Protein AF-A0A956IK28-F1 (afdb_monomer)

Structure (mmCIF, N/CA/C/O backbone):
data_AF-A0A956IK28-F1
#
_entry.id   AF-A0A956IK28-F1
#
loop_
_atom_site.group_PDB
_atom_site.id
_atom_site.type_symbol
_atom_site.label_atom_id
_atom_site.label_alt_id
_atom_site.label_comp_id
_atom_site.label_asym_id
_atom_site.label_entity_id
_atom_site.label_seq_id
_atom_site.pdbx_PDB_ins_code
_atom_site.Cartn_x
_atom_site.Cartn_y
_atom_site.Cartn_z
_atom_site.occupancy
_atom_site.B_iso_or_equiv
_atom_site.auth_seq_id
_atom_site.auth_comp_id
_atom_site.auth_asym_id
_atom_site.auth_atom_id
_atom_site.pdbx_PDB_model_num
ATOM 1 N N . ARG A 1 1 ? 16.106 17.057 -5.859 1.00 73.50 1 ARG A N 1
ATOM 2 C CA . ARG A 1 1 ? 14.765 16.467 -6.068 1.00 73.50 1 ARG A CA 1
ATOM 3 C C . ARG A 1 1 ? 14.993 14.981 -6.221 1.00 73.50 1 ARG A C 1
ATOM 5 O O . ARG A 1 1 ? 15.826 14.632 -7.041 1.00 73.50 1 ARG A O 1
ATOM 12 N N . ILE A 1 2 ? 14.359 14.177 -5.382 1.00 82.31 2 ILE A N 1
ATOM 13 C CA . ILE A 1 2 ? 14.384 12.717 -5.487 1.00 82.31 2 ILE A CA 1
ATOM 14 C C . ILE A 1 2 ? 13.114 12.351 -6.254 1.00 82.31 2 ILE A C 1
ATOM 16 O O . ILE A 1 2 ? 12.115 13.075 -6.155 1.00 82.31 2 ILE A O 1
ATOM 20 N N . ASP A 1 3 ? 13.191 11.342 -7.106 1.00 84.44 3 ASP A N 1
ATOM 21 C CA . ASP A 1 3 ? 12.016 10.801 -7.778 1.00 84.44 3 ASP A CA 1
ATOM 22 C C . ASP A 1 3 ? 11.204 9.922 -6.808 1.00 84.44 3 ASP A C 1
ATOM 24 O O . ASP A 1 3 ? 11.402 9.960 -5.594 1.00 84.44 3 ASP A O 1
ATOM 28 N N . ASN A 1 4 ? 10.220 9.193 -7.330 1.00 87.44 4 ASN A N 1
ATOM 29 C CA . ASN A 1 4 ? 9.366 8.318 -6.529 1.00 87.44 4 ASN A CA 1
ATOM 30 C C . ASN A 1 4 ? 9.897 6.872 -6.480 1.00 87.44 4 ASN A C 1
ATOM 32 O O . ASN A 1 4 ? 9.098 5.945 -6.384 1.00 87.44 4 ASN A O 1
ATOM 36 N N . SER A 1 5 ? 11.216 6.679 -6.600 1.00 90.38 5 SER A N 1
ATOM 37 C CA . SER A 1 5 ? 11.869 5.378 -6.429 1.00 90.38 5 SER A CA 1
ATOM 38 C C . SER A 1 5 ? 12.058 5.084 -4.934 1.00 90.38 5 SER A C 1
ATOM 40 O O . SER A 1 5 ? 12.743 5.848 -4.243 1.00 90.38 5 SER A O 1
ATOM 42 N N . PRO A 1 6 ? 11.490 3.987 -4.395 1.00 90.81 6 PRO A N 1
ATOM 43 C CA . PRO A 1 6 ? 11.780 3.540 -3.036 1.00 90.81 6 PRO A CA 1
ATOM 44 C C . PRO A 1 6 ? 13.272 3.293 -2.792 1.00 90.81 6 PRO A C 1
ATOM 46 O O . PRO A 1 6 ? 13.767 3.614 -1.709 1.00 90.81 6 PRO A O 1
ATOM 49 N N . VAL A 1 7 ? 14.000 2.775 -3.789 1.00 91.38 7 VAL A N 1
ATOM 50 C CA . VAL A 1 7 ? 15.450 2.557 -3.691 1.00 91.38 7 VAL A CA 1
ATOM 51 C C . VAL A 1 7 ? 16.171 3.892 -3.536 1.00 91.38 7 VAL A C 1
ATOM 53 O O . VAL A 1 7 ? 16.866 4.090 -2.540 1.00 91.38 7 VAL A O 1
ATOM 56 N N . ALA A 1 8 ? 15.938 4.846 -4.441 1.00 90.69 8 ALA A N 1
ATOM 57 C CA . ALA A 1 8 ? 16.579 6.158 -4.371 1.00 90.69 8 ALA A CA 1
ATOM 58 C C . ALA A 1 8 ? 16.217 6.908 -3.079 1.00 90.69 8 ALA A C 1
ATOM 60 O O . ALA A 1 8 ? 17.070 7.557 -2.475 1.00 90.69 8 ALA A O 1
ATOM 61 N N . ALA A 1 9 ? 14.967 6.801 -2.617 1.00 89.62 9 ALA A N 1
ATOM 62 C CA . ALA A 1 9 ? 14.532 7.399 -1.359 1.00 89.62 9 ALA A CA 1
ATOM 63 C C . ALA A 1 9 ? 15.248 6.798 -0.136 1.00 89.62 9 ALA A C 1
ATOM 65 O O . ALA A 1 9 ? 15.507 7.521 0.826 1.00 89.62 9 ALA A O 1
ATOM 66 N N . SER A 1 10 ? 15.588 5.506 -0.171 1.00 88.12 10 SER A N 1
ATOM 67 C CA . SER A 1 10 ? 16.272 4.820 0.933 1.00 88.12 10 SER A CA 1
ATOM 68 C C . SER A 1 10 ? 17.745 5.211 1.099 1.00 88.12 10 SER A C 1
ATOM 70 O O . SER A 1 10 ? 18.285 5.110 2.198 1.00 88.12 10 SER A O 1
ATOM 72 N N . GLU A 1 11 ? 18.386 5.691 0.032 1.00 90.06 11 GLU A N 1
ATOM 73 C CA . GLU A 1 11 ? 19.808 6.062 0.016 1.00 90.06 11 GLU A CA 1
ATOM 74 C C . GLU A 1 11 ? 20.063 7.512 0.455 1.00 90.06 11 GLU A C 1
ATOM 76 O O . GLU A 1 11 ? 21.207 7.942 0.621 1.00 90.06 11 GLU A O 1
ATOM 81 N N . VAL A 1 12 ? 19.002 8.297 0.639 1.00 90.25 12 VAL A N 1
ATOM 82 C CA . VAL A 1 12 ? 19.107 9.724 0.939 1.00 90.25 12 VAL A CA 1
ATOM 83 C C . VAL A 1 12 ? 19.232 9.955 2.440 1.00 90.25 12 VAL A C 1
ATOM 85 O O . VAL A 1 12 ? 18.329 9.643 3.215 1.00 90.25 12 VAL A O 1
ATOM 88 N N . ASP A 1 13 ? 20.294 10.654 2.842 1.00 90.94 13 ASP A N 1
ATOM 89 C CA . ASP A 1 13 ? 20.395 11.218 4.187 1.00 90.94 13 ASP A CA 1
ATOM 90 C C . ASP A 1 13 ? 19.578 12.518 4.310 1.00 90.94 13 ASP A C 1
ATOM 92 O O . ASP A 1 13 ? 19.927 13.598 3.807 1.00 90.94 13 ASP A O 1
ATOM 96 N N . LEU A 1 14 ? 18.445 12.415 4.999 1.00 88.44 14 LEU A N 1
ATOM 97 C CA . LEU A 1 14 ? 17.566 13.546 5.281 1.00 88.44 14 LEU A CA 1
ATOM 98 C C . LEU A 1 14 ? 17.993 14.329 6.531 1.00 88.44 14 LEU A C 1
ATOM 100 O O . LEU A 1 14 ? 17.575 15.483 6.685 1.00 88.44 14 LEU A O 1
ATOM 104 N N . GLY A 1 15 ? 18.858 13.778 7.386 1.00 90.12 15 GLY A N 1
ATOM 105 C CA . GLY A 1 15 ? 19.162 14.341 8.699 1.00 90.12 15 GLY A CA 1
ATOM 106 C C . GLY A 1 15 ? 17.882 14.587 9.507 1.00 90.12 15 GLY A C 1
ATOM 107 O O . GLY A 1 15 ? 17.027 13.715 9.626 1.00 90.12 15 GLY A O 1
ATOM 108 N N . SER A 1 16 ? 17.712 15.805 10.030 1.00 91.00 16 SER A N 1
ATOM 109 C CA . SER A 1 16 ? 16.500 16.234 10.751 1.00 91.00 16 SER A CA 1
ATOM 110 C C . SER A 1 16 ? 15.401 16.821 9.853 1.00 91.00 16 SER A C 1
ATOM 112 O O . SER A 1 16 ? 14.402 17.341 10.353 1.00 91.00 16 SER A O 1
ATOM 114 N N . ARG A 1 17 ? 15.575 16.798 8.525 1.00 91.31 17 ARG A N 1
ATOM 115 C CA . ARG A 1 17 ? 14.613 17.394 7.589 1.00 91.31 17 ARG A CA 1
ATOM 116 C C . ARG A 1 17 ? 13.419 16.468 7.392 1.00 91.31 17 ARG A C 1
ATOM 118 O O . ARG A 1 17 ? 13.570 15.260 7.260 1.00 91.31 17 ARG A O 1
ATOM 125 N N . THR A 1 18 ? 12.229 17.055 7.296 1.00 89.12 18 THR A N 1
ATOM 126 C CA . THR A 1 18 ? 11.016 16.330 6.899 1.00 89.12 18 THR A CA 1
ATOM 127 C C . THR A 1 18 ? 10.901 16.333 5.371 1.00 89.12 18 THR A C 1
ATOM 129 O O . THR A 1 18 ? 10.874 17.417 4.781 1.00 89.12 18 THR A O 1
ATOM 132 N N . PRO A 1 19 ? 10.867 15.166 4.702 1.00 90.06 19 PRO A N 1
ATOM 133 C CA . PRO A 1 19 ? 10.713 15.107 3.255 1.00 90.06 19 PRO A CA 1
ATOM 134 C C . PRO A 1 19 ? 9.291 15.513 2.846 1.00 90.06 19 PRO A C 1
ATOM 136 O O . PRO A 1 19 ? 8.318 15.175 3.516 1.00 90.06 19 PRO A O 1
ATOM 139 N N . VAL A 1 20 ? 9.173 16.210 1.714 1.00 90.31 20 VAL A N 1
ATOM 140 C CA . VAL A 1 20 ? 7.883 16.513 1.081 1.00 90.31 20 VAL A CA 1
ATOM 141 C C . VAL A 1 20 ? 7.744 15.630 -0.149 1.00 90.31 20 VAL A C 1
ATOM 143 O O . VAL A 1 20 ? 8.480 15.800 -1.123 1.00 90.31 20 VAL A O 1
ATOM 146 N N . LEU A 1 21 ? 6.802 14.691 -0.096 1.00 89.50 21 LEU A N 1
ATOM 147 C CA . LEU A 1 21 ? 6.467 13.815 -1.211 1.00 89.50 21 LEU A CA 1
ATOM 148 C C . LEU A 1 21 ? 5.266 14.391 -1.968 1.00 89.50 21 LEU A C 1
ATOM 150 O O . LEU A 1 21 ? 4.211 14.629 -1.385 1.00 89.50 21 LEU A O 1
ATOM 154 N N . ILE A 1 22 ? 5.430 14.611 -3.272 1.00 86.81 22 ILE A N 1
ATOM 155 C CA . ILE A 1 22 ? 4.368 15.099 -4.157 1.00 86.81 22 ILE A CA 1
ATOM 156 C C . ILE A 1 22 ? 4.119 14.019 -5.200 1.00 86.81 22 ILE A C 1
ATOM 158 O O . ILE A 1 22 ? 5.002 13.729 -6.008 1.00 86.81 22 ILE A O 1
ATOM 162 N N . THR A 1 23 ? 2.919 13.444 -5.197 1.00 85.19 23 THR A N 1
ATOM 163 C CA . THR A 1 23 ? 2.502 12.440 -6.183 1.00 85.19 23 THR A CA 1
ATOM 164 C C . THR A 1 23 ? 1.181 12.854 -6.814 1.00 85.19 23 THR A C 1
ATOM 166 O O . THR A 1 23 ? 0.379 13.553 -6.198 1.00 85.19 23 THR A O 1
ATOM 169 N N . THR A 1 24 ? 0.945 12.438 -8.056 1.00 82.81 24 THR A N 1
ATOM 170 C CA . THR A 1 24 ? -0.313 12.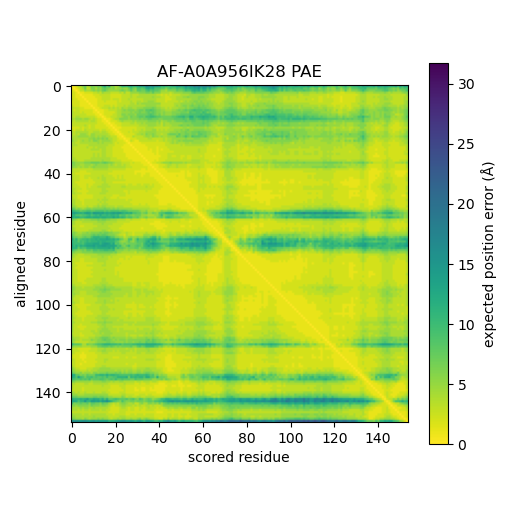753 -8.744 1.00 82.81 24 THR A CA 1
ATOM 171 C C . THR A 1 24 ? -1.462 11.903 -8.207 1.00 82.81 24 THR A C 1
ATOM 173 O O . THR A 1 24 ? -2.488 12.449 -7.814 1.00 82.81 24 THR A O 1
ATOM 176 N N . ASN A 1 25 ? -1.281 10.582 -8.145 1.00 84.94 25 ASN A N 1
ATOM 177 C CA . ASN A 1 25 ? -2.361 9.656 -7.795 1.00 84.94 25 ASN A CA 1
ATOM 178 C C . ASN A 1 25 ? -2.497 9.489 -6.276 1.00 84.94 25 ASN A C 1
ATOM 180 O O . ASN A 1 25 ? -3.581 9.685 -5.732 1.00 84.94 25 ASN A O 1
ATOM 184 N N . GLY A 1 26 ? -1.388 9.214 -5.578 1.00 84.81 26 GLY A N 1
ATOM 185 C CA . GLY A 1 26 ? -1.398 8.925 -4.141 1.00 84.81 26 GLY A CA 1
ATOM 186 C C . GLY A 1 26 ? -1.947 10.076 -3.297 1.00 84.81 26 GLY A C 1
ATOM 187 O O . GLY A 1 26 ? -2.788 9.863 -2.430 1.00 84.81 26 GLY A O 1
ATOM 188 N N 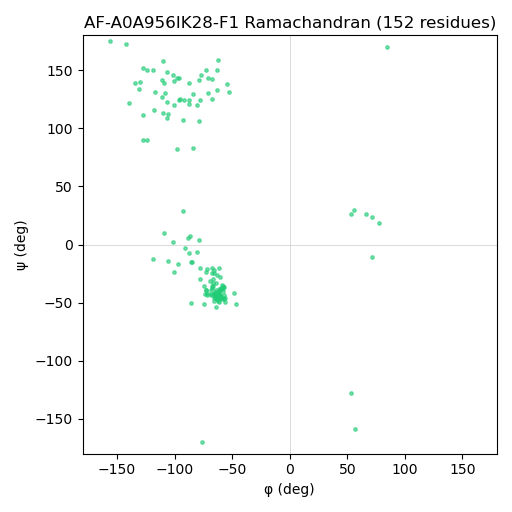. THR A 1 27 ? -1.552 11.319 -3.586 1.00 88.12 27 THR A N 1
ATOM 189 C CA . THR A 1 27 ? -2.058 12.488 -2.848 1.00 88.12 27 THR A CA 1
ATOM 190 C C . THR A 1 27 ? -3.564 12.689 -3.049 1.00 88.12 27 THR A C 1
ATOM 192 O O . THR A 1 27 ? -4.261 13.011 -2.092 1.00 88.12 27 THR A O 1
ATOM 195 N N . GLN A 1 28 ? -4.093 12.466 -4.258 1.00 88.25 28 GLN A N 1
ATOM 196 C CA . GLN A 1 28 ? -5.537 12.568 -4.510 1.00 88.25 28 GLN A CA 1
ATOM 197 C C . GLN A 1 28 ? -6.317 11.451 -3.808 1.00 88.25 28 GLN A C 1
ATOM 199 O O . GLN A 1 28 ? -7.332 11.734 -3.173 1.00 88.25 28 GLN A O 1
ATOM 204 N N . ALA A 1 29 ? -5.817 10.211 -3.854 1.00 90.38 29 ALA A N 1
ATOM 205 C CA . ALA A 1 29 ? -6.428 9.076 -3.165 1.00 90.38 29 ALA A CA 1
ATOM 206 C C . ALA A 1 29 ? -6.485 9.295 -1.643 1.00 90.38 29 ALA A C 1
ATOM 208 O O . ALA A 1 29 ? -7.537 9.116 -1.035 1.00 90.38 29 ALA A O 1
ATOM 209 N N . LEU A 1 30 ? -5.399 9.781 -1.031 1.00 92.19 30 LEU A N 1
ATOM 210 C CA . LEU A 1 30 ? -5.359 10.081 0.405 1.00 92.19 30 LEU A CA 1
ATOM 211 C C . LEU A 1 30 ? -6.354 11.171 0.811 1.00 92.19 30 LEU A C 1
ATOM 213 O O . LEU A 1 30 ? -7.031 11.043 1.830 1.00 92.19 30 LEU A O 1
ATOM 217 N N . LEU A 1 31 ? -6.470 12.237 0.016 1.00 90.88 31 LEU A N 1
ATOM 218 C CA . LEU A 1 31 ? -7.427 13.309 0.290 1.00 90.88 31 LEU A CA 1
ATOM 219 C C . LEU A 1 31 ? -8.876 12.839 0.123 1.00 90.88 31 LEU A C 1
ATOM 221 O O . LEU A 1 31 ? -9.730 13.230 0.917 1.00 90.88 31 LEU A O 1
ATOM 225 N N . ALA A 1 32 ? -9.151 11.986 -0.867 1.00 90.75 32 ALA A N 1
ATOM 226 C CA . ALA A 1 32 ? -10.462 11.370 -1.040 1.00 90.75 32 ALA A CA 1
ATOM 227 C C . ALA A 1 32 ? -10.806 10.437 0.133 1.00 90.75 32 ALA A C 1
ATOM 229 O O . ALA A 1 32 ? -11.897 10.541 0.691 1.00 90.75 32 ALA A O 1
ATOM 230 N N . ALA A 1 33 ? -9.861 9.594 0.562 1.00 93.00 33 ALA A N 1
ATOM 231 C CA . ALA A 1 33 ? -10.023 8.713 1.715 1.00 93.00 33 ALA A CA 1
ATOM 232 C C . ALA A 1 33 ? -10.284 9.506 3.006 1.00 93.00 33 ALA A C 1
ATOM 234 O O . ALA A 1 33 ? -11.224 9.204 3.740 1.00 93.00 33 ALA A O 1
ATOM 235 N N . ALA A 1 34 ? -9.525 10.579 3.245 1.00 93.31 34 ALA A N 1
ATOM 236 C CA . ALA A 1 34 ? -9.692 11.441 4.417 1.00 93.31 34 ALA A CA 1
ATOM 237 C C . ALA A 1 34 ? -11.032 12.197 4.431 1.00 93.31 34 ALA A C 1
ATOM 239 O O . ALA A 1 34 ? -11.496 12.618 5.488 1.00 93.31 34 ALA A O 1
ATOM 240 N N . ALA A 1 35 ? -11.674 12.373 3.272 1.00 91.62 35 ALA A N 1
ATOM 241 C CA . ALA A 1 35 ? -13.003 12.971 3.190 1.00 91.62 35 ALA A CA 1
ATOM 242 C C . ALA A 1 35 ? -14.128 11.995 3.581 1.00 91.62 35 ALA A C 1
ATOM 244 O O . ALA A 1 35 ? -15.229 12.446 3.901 1.00 91.62 35 ALA A O 1
ATOM 245 N N . CYS A 1 36 ? -13.883 10.679 3.552 1.00 91.25 36 CYS A N 1
ATOM 246 C CA . CYS A 1 36 ? -14.902 9.660 3.824 1.00 91.25 36 CYS A CA 1
ATOM 247 C C . CYS A 1 36 ? -14.611 8.755 5.030 1.00 91.25 36 CYS A C 1
ATOM 249 O O . CYS A 1 36 ? -15.514 8.037 5.462 1.00 91.25 36 CYS A O 1
ATOM 251 N N . ALA A 1 37 ? -13.393 8.774 5.573 1.00 92.81 37 ALA A N 1
ATOM 252 C CA . ALA A 1 37 ? -12.984 7.945 6.699 1.00 92.81 37 ALA A CA 1
ATOM 253 C C . ALA A 1 37 ? -12.296 8.785 7.792 1.00 92.81 37 ALA A C 1
ATOM 255 O O . ALA A 1 37 ? -11.507 9.674 7.473 1.00 92.81 37 ALA A O 1
ATOM 256 N N . PRO A 1 38 ? -12.575 8.513 9.083 1.00 91.31 38 PRO A N 1
ATOM 257 C CA . PRO A 1 38 ? -11.935 9.215 10.198 1.00 91.31 38 PRO A CA 1
ATOM 258 C C . PRO A 1 38 ? -10.467 8.813 10.387 1.00 91.31 38 PRO A C 1
ATOM 260 O O . PRO A 1 38 ? -9.698 9.549 10.998 1.00 91.31 38 PRO A O 1
ATOM 263 N N . GLU A 1 39 ? -10.089 7.651 9.863 1.00 93.44 39 GLU A N 1
ATOM 264 C CA . GLU A 1 39 ? -8.746 7.101 9.899 1.00 93.44 39 GLU A CA 1
ATOM 265 C C . GLU A 1 39 ? -8.371 6.650 8.488 1.00 93.44 39 GLU A C 1
ATOM 267 O O . GLU A 1 39 ? -9.166 6.008 7.798 1.00 93.44 39 GLU A O 1
ATOM 272 N N . VAL A 1 40 ? -7.165 7.011 8.054 1.00 95.69 40 VAL A N 1
ATOM 273 C CA . VAL A 1 40 ? -6.640 6.667 6.734 1.00 95.69 40 VAL A CA 1
ATOM 274 C C . VAL A 1 40 ? -5.287 6.012 6.927 1.00 95.69 40 VAL A C 1
ATOM 276 O O . VAL A 1 40 ? -4.329 6.672 7.322 1.00 95.69 40 VAL A O 1
ATOM 279 N N . LEU A 1 41 ? -5.210 4.719 6.633 1.00 96.12 41 LEU A N 1
ATOM 280 C CA . LEU A 1 41 ? -3.959 3.973 6.621 1.00 96.12 41 LEU A CA 1
ATOM 281 C C . LEU A 1 41 ? -3.437 3.874 5.189 1.00 96.12 41 LEU A C 1
ATOM 283 O O . LEU A 1 41 ? -4.213 3.720 4.245 1.00 96.12 41 LEU A O 1
ATOM 287 N N . LEU A 1 42 ? -2.121 3.951 5.032 1.00 95.62 42 LEU A N 1
ATOM 288 C CA . LEU A 1 42 ? -1.454 3.574 3.796 1.00 95.62 42 LEU A CA 1
ATOM 289 C C . LEU A 1 42 ? -1.163 2.079 3.863 1.00 95.62 42 LEU A C 1
ATOM 291 O O . LEU A 1 42 ? -0.751 1.572 4.906 1.00 95.62 42 LEU A O 1
ATOM 295 N N . ALA A 1 43 ? -1.375 1.396 2.745 1.00 95.56 43 ALA A N 1
ATOM 296 C CA . ALA A 1 43 ? -1.079 -0.016 2.608 1.00 95.56 43 ALA A CA 1
ATOM 297 C C . ALA A 1 43 ? -0.349 -0.273 1.293 1.00 95.56 43 ALA A C 1
ATOM 299 O O . ALA A 1 43 ? -0.694 0.276 0.247 1.00 95.56 43 ALA A O 1
ATOM 300 N N . SER A 1 44 ? 0.650 -1.134 1.373 1.00 95.94 44 SER A N 1
ATOM 301 C CA . SER A 1 44 ? 1.443 -1.665 0.274 1.00 95.94 44 SER A CA 1
ATOM 302 C C . SER A 1 44 ? 1.759 -3.132 0.565 1.00 95.94 44 SER A C 1
ATOM 304 O O . SER A 1 44 ? 1.543 -3.611 1.680 1.00 95.94 44 SER A O 1
ATOM 306 N N . PHE A 1 45 ? 2.343 -3.860 -0.389 1.00 97.38 45 PHE A N 1
ATOM 307 C CA . PHE A 1 45 ? 2.831 -5.213 -0.097 1.00 97.38 45 PHE A CA 1
ATOM 308 C C . PHE A 1 45 ? 3.906 -5.224 1.006 1.00 97.38 45 PHE A C 1
ATOM 310 O O . PHE A 1 45 ? 4.002 -6.207 1.738 1.00 97.38 45 PHE A O 1
ATOM 317 N N . VAL A 1 46 ? 4.672 -4.136 1.169 1.00 96.31 46 VAL A N 1
ATOM 318 C CA . VAL A 1 46 ? 5.752 -4.014 2.165 1.00 96.31 46 VAL A CA 1
ATOM 319 C C . VAL A 1 46 ? 5.213 -4.031 3.596 1.00 96.31 46 VAL A C 1
ATOM 321 O O . VAL A 1 46 ? 5.749 -4.739 4.446 1.00 96.31 46 VAL A O 1
ATOM 324 N N . ASP A 1 47 ? 4.154 -3.278 3.879 1.00 95.25 47 ASP A N 1
ATOM 325 C CA . ASP A 1 47 ? 3.580 -3.094 5.220 1.00 95.25 47 ASP A CA 1
ATOM 326 C C . ASP A 1 47 ? 2.221 -3.791 5.413 1.00 95.25 47 ASP A C 1
ATOM 328 O O . ASP A 1 47 ? 1.586 -3.641 6.458 1.00 95.25 47 ASP A O 1
ATOM 332 N N . LEU A 1 48 ? 1.815 -4.633 4.459 1.00 96.06 48 LEU A N 1
ATOM 333 C CA . LEU A 1 48 ? 0.523 -5.322 4.412 1.00 96.06 48 LEU A CA 1
ATOM 334 C C . LEU A 1 48 ? 0.113 -5.978 5.744 1.00 96.06 48 LEU A C 1
ATOM 336 O O . LEU A 1 48 ? -0.984 -5.756 6.258 1.00 96.06 48 LEU A O 1
ATOM 340 N N . TYR A 1 49 ? 1.014 -6.770 6.332 1.00 95.88 49 TYR A N 1
ATOM 341 C CA . TYR A 1 49 ? 0.766 -7.479 7.591 1.00 95.88 49 TYR A CA 1
ATOM 342 C C . TYR A 1 49 ? 0.679 -6.534 8.794 1.00 95.88 49 TYR A C 1
ATOM 344 O O . TYR A 1 49 ? -0.048 -6.814 9.746 1.00 95.88 49 TYR A O 1
ATOM 352 N N . ALA A 1 50 ? 1.405 -5.415 8.759 1.00 95.69 50 ALA A N 1
ATOM 353 C CA . ALA A 1 50 ? 1.349 -4.408 9.809 1.00 95.69 50 ALA A CA 1
ATOM 354 C C . ALA A 1 50 ? -0.008 -3.700 9.806 1.00 95.69 50 ALA A C 1
ATOM 356 O O . ALA A 1 50 ? -0.612 -3.545 10.863 1.00 95.69 50 ALA A O 1
ATOM 357 N N . VAL A 1 51 ? -0.516 -3.353 8.620 1.00 95.94 51 VAL A N 1
ATOM 358 C CA . VAL A 1 51 ? -1.852 -2.765 8.447 1.00 95.94 51 VAL A CA 1
ATOM 359 C C . VAL A 1 51 ? -2.940 -3.739 8.900 1.00 95.94 51 VAL A C 1
ATOM 361 O O . VAL A 1 51 ? -3.823 -3.358 9.664 1.00 95.94 51 VAL A O 1
ATOM 364 N N . ALA A 1 52 ? -2.859 -5.011 8.495 1.00 95.19 52 ALA A N 1
ATOM 365 C CA . ALA A 1 52 ? -3.826 -6.027 8.914 1.00 95.19 52 ALA A CA 1
ATOM 366 C C . ALA A 1 52 ? -3.849 -6.216 10.442 1.00 95.19 52 ALA A C 1
ATOM 368 O O . ALA A 1 52 ? -4.923 -6.266 11.042 1.00 95.19 52 ALA A O 1
ATOM 369 N N . ARG A 1 53 ? -2.671 -6.269 11.081 1.00 93.88 53 ARG A N 1
ATOM 370 C CA . ARG A 1 53 ? -2.539 -6.349 12.543 1.00 93.88 53 ARG A CA 1
ATOM 371 C C . ARG A 1 53 ? -3.133 -5.120 13.229 1.00 93.88 53 ARG A C 1
ATOM 373 O O . ARG A 1 53 ? -3.939 -5.277 14.140 1.00 93.88 53 ARG A O 1
ATOM 380 N N . HIS A 1 54 ? -2.788 -3.926 12.755 1.00 94.38 54 HIS A N 1
ATOM 381 C CA . HIS A 1 54 ? -3.290 -2.669 13.303 1.00 94.38 54 HIS A CA 1
ATOM 382 C C . HIS A 1 54 ? -4.827 -2.614 13.290 1.00 94.38 54 HIS A C 1
ATOM 384 O O . HIS A 1 54 ? -5.457 -2.309 14.300 1.00 94.38 54 H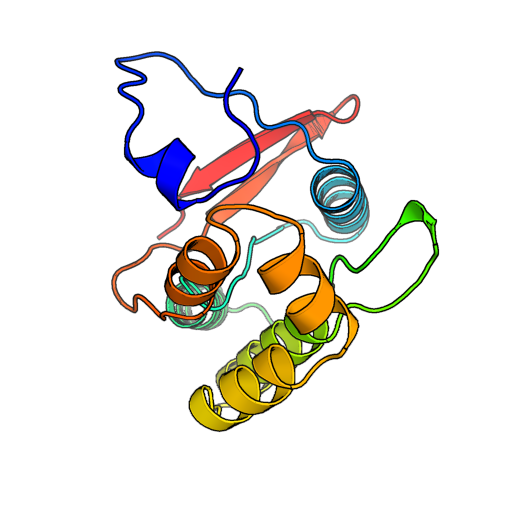IS A O 1
ATOM 390 N N . LEU A 1 55 ? -5.444 -2.993 12.165 1.00 93.94 55 LEU A N 1
ATOM 391 C CA . LEU A 1 55 ? -6.903 -3.028 12.022 1.00 93.94 55 LEU A CA 1
ATOM 392 C C . LEU A 1 55 ? -7.571 -4.084 12.918 1.00 93.94 55 LEU A C 1
ATOM 394 O O . LEU A 1 55 ? -8.665 -3.848 13.432 1.00 93.94 55 LEU A O 1
ATOM 398 N N . ALA A 1 56 ? -6.925 -5.236 13.121 1.00 91.19 56 ALA A N 1
ATOM 399 C CA . ALA A 1 56 ? -7.421 -6.269 14.028 1.00 91.19 56 ALA A CA 1
ATOM 400 C C . ALA A 1 56 ? -7.375 -5.818 15.501 1.00 91.19 56 ALA A C 1
ATOM 402 O O . ALA A 1 56 ? -8.271 -6.149 16.278 1.00 91.19 56 ALA A O 1
ATOM 403 N N . GLU A 1 57 ? -6.355 -5.044 15.881 1.00 91.62 57 GLU A N 1
ATOM 404 C CA . GLU A 1 57 ? -6.172 -4.519 17.238 1.00 91.62 57 GLU A CA 1
ATOM 405 C C . GLU A 1 57 ? -7.072 -3.305 17.539 1.00 91.62 57 GLU A C 1
ATOM 407 O O . GLU A 1 57 ? -7.500 -3.134 18.681 1.00 91.62 57 GLU A O 1
ATOM 412 N N . SER A 1 58 ? -7.425 -2.493 16.533 1.00 87.75 58 SER A N 1
ATOM 413 C CA . SER A 1 58 ? -8.211 -1.258 16.708 1.00 87.75 58 SER A CA 1
ATOM 414 C C . SER A 1 58 ? -9.725 -1.460 16.893 1.00 87.75 58 SER A C 1
ATOM 416 O O . SER A 1 58 ? -10.472 -0.487 16.990 1.00 87.75 58 SER A O 1
ATOM 418 N N . ALA A 1 59 ? -10.204 -2.710 16.961 1.00 79.50 59 ALA A N 1
ATOM 419 C CA . ALA A 1 59 ? -11.631 -3.068 17.013 1.00 79.50 59 ALA A CA 1
ATOM 420 C C . ALA A 1 59 ? -12.474 -2.452 15.869 1.00 79.50 59 ALA A C 1
ATOM 422 O O . ALA A 1 59 ? -13.688 -2.257 16.001 1.00 79.50 59 ALA A O 1
ATOM 423 N N . THR A 1 60 ? -11.840 -2.156 14.729 1.00 86.62 60 THR A N 1
ATOM 424 C CA . THR A 1 60 ? -12.492 -1.569 13.555 1.00 86.62 60 THR A CA 1
ATOM 425 C C . THR A 1 60 ? -13.474 -2.556 12.931 1.00 86.62 60 THR A C 1
ATOM 427 O O . THR A 1 60 ? -13.123 -3.675 12.570 1.00 86.62 60 THR A O 1
ATOM 430 N N . THR A 1 61 ? -14.730 -2.136 12.767 1.00 85.31 61 THR A N 1
ATOM 431 C CA . THR A 1 61 ? -15.807 -3.007 12.253 1.00 85.31 61 THR A CA 1
ATOM 432 C C . THR A 1 61 ? -16.072 -2.843 10.760 1.00 85.31 61 THR A C 1
ATOM 434 O O . THR A 1 61 ? -16.729 -3.689 10.153 1.00 85.31 61 THR A O 1
ATOM 437 N N . ARG A 1 62 ? -15.600 -1.749 10.152 1.00 92.62 62 ARG A N 1
ATOM 438 C CA . ARG A 1 62 ? -15.791 -1.450 8.729 1.00 92.62 62 ARG A CA 1
ATOM 439 C C . ARG A 1 62 ? -14.512 -0.866 8.157 1.00 92.62 62 ARG A C 1
ATOM 441 O O . ARG A 1 62 ? -14.061 0.178 8.609 1.00 92.62 62 ARG A O 1
ATOM 448 N N . VAL A 1 63 ? -13.981 -1.528 7.137 1.00 95.12 63 VAL A N 1
ATOM 449 C CA . VAL A 1 63 ? -12.789 -1.098 6.406 1.00 95.12 63 VAL A CA 1
ATOM 450 C C . VAL A 1 63 ? -13.193 -0.827 4.962 1.00 95.12 63 VAL A C 1
ATOM 452 O O . VAL A 1 63 ? -13.878 -1.642 4.344 1.00 95.12 63 VAL A O 1
ATOM 455 N N . LEU A 1 64 ? -12.786 0.328 4.437 1.00 95.62 64 LEU A N 1
ATOM 456 C CA . LEU A 1 64 ? -12.850 0.642 3.014 1.00 95.62 64 LEU A CA 1
ATOM 457 C C . LEU A 1 64 ? -11.453 0.443 2.430 1.00 95.62 64 LEU A C 1
ATOM 459 O O . LEU A 1 64 ? -10.514 1.110 2.854 1.00 95.62 64 LEU A O 1
ATOM 463 N N . LEU A 1 65 ? -11.322 -0.459 1.461 1.00 95.88 65 LEU A N 1
ATOM 464 C CA . LEU A 1 65 ? -10.093 -0.612 0.689 1.00 95.88 65 LEU A CA 1
ATOM 465 C C . LEU A 1 65 ? -10.192 0.273 -0.551 1.00 95.88 65 LEU A C 1
ATOM 467 O O . LEU A 1 65 ? -11.160 0.172 -1.304 1.00 95.88 65 LEU A O 1
ATOM 471 N N . MET A 1 66 ? -9.213 1.157 -0.733 1.00 94.38 66 MET A N 1
ATOM 472 C CA . MET A 1 66 ? -9.183 2.122 -1.829 1.00 94.38 66 MET A CA 1
ATOM 473 C C . MET A 1 66 ? -7.876 1.968 -2.621 1.00 94.38 66 MET A C 1
ATOM 475 O O . MET A 1 66 ? -6.890 2.625 -2.284 1.00 94.38 66 MET A O 1
ATOM 479 N N . PRO A 1 67 ? -7.854 1.111 -3.661 1.00 94.38 67 PRO A N 1
ATOM 480 C CA . PRO A 1 67 ? -6.807 1.133 -4.681 1.00 94.38 67 PRO A CA 1
ATOM 481 C C . PRO A 1 67 ? -6.675 2.547 -5.261 1.00 94.38 67 PRO A C 1
ATOM 483 O O . PRO A 1 67 ? -7.685 3.170 -5.600 1.00 94.38 67 PRO A O 1
ATOM 486 N N . ALA A 1 68 ? -5.455 3.082 -5.350 1.00 90.06 68 ALA A N 1
ATOM 487 C CA . ALA A 1 68 ? -5.253 4.452 -5.827 1.00 90.06 68 ALA A CA 1
ATOM 488 C C . ALA A 1 68 ? -5.476 4.563 -7.343 1.00 90.06 68 ALA A C 1
ATOM 490 O O . ALA A 1 68 ? -6.056 5.546 -7.815 1.00 90.06 68 ALA A O 1
ATOM 491 N N . GLY A 1 69 ? -5.020 3.558 -8.095 1.00 88.88 69 GLY A N 1
ATOM 492 C CA . GLY A 1 69 ? -5.125 3.482 -9.544 1.00 88.88 69 GLY A CA 1
ATOM 493 C C . GLY A 1 69 ? -4.486 4.676 -10.255 1.00 88.88 69 GLY A C 1
ATOM 494 O O . GLY A 1 69 ? -3.659 5.428 -9.722 1.00 88.88 69 GLY A O 1
ATOM 495 N N . GLN A 1 70 ? -4.916 4.899 -11.494 1.00 83.88 70 GLN A N 1
ATOM 496 C CA . GLN A 1 70 ? -4.584 6.089 -12.268 1.00 83.88 70 GLN A CA 1
ATOM 497 C C . GLN A 1 70 ? -5.722 7.102 -12.185 1.00 83.88 70 GLN A C 1
ATOM 499 O O . GLN A 1 70 ? -6.534 7.222 -13.104 1.00 83.88 70 GLN A O 1
ATOM 504 N N . VAL A 1 71 ? -5.754 7.876 -11.097 1.00 73.25 71 VAL A N 1
ATOM 505 C CA . VAL A 1 71 ? -6.827 8.844 -10.791 1.00 73.25 71 VAL A CA 1
ATOM 506 C C . VAL A 1 71 ? -7.170 9.755 -11.978 1.00 73.25 71 VAL A C 1
ATOM 508 O O . VAL A 1 71 ? -8.343 9.978 -12.262 1.00 73.25 71 VAL A O 1
ATOM 511 N N . ALA A 1 72 ? -6.170 10.249 -12.718 1.00 70.38 72 ALA A N 1
ATOM 512 C CA . ALA A 1 72 ? -6.394 11.147 -13.857 1.00 70.38 72 ALA A CA 1
ATOM 513 C C . ALA A 1 72 ? -7.104 10.484 -15.056 1.00 70.38 72 ALA A C 1
ATOM 515 O O . ALA A 1 72 ? -7.710 11.182 -15.867 1.00 70.38 72 ALA A O 1
ATOM 516 N N . ARG A 1 73 ? -7.006 9.156 -15.184 1.00 76.56 73 ARG A N 1
ATOM 517 C CA . ARG A 1 73 ? -7.634 8.366 -16.256 1.00 76.56 73 ARG A CA 1
ATOM 518 C C . ARG A 1 73 ? -8.853 7.577 -15.778 1.00 76.56 73 ARG A C 1
ATOM 520 O O . ARG A 1 73 ? -9.628 7.119 -16.606 1.00 76.56 73 ARG A O 1
ATOM 527 N N . GLY A 1 74 ? -9.037 7.445 -14.463 1.00 74.81 74 GLY A N 1
ATOM 528 C CA . GLY A 1 74 ? -10.064 6.585 -13.875 1.00 74.81 74 GLY A CA 1
ATOM 529 C C . GLY A 1 74 ? -9.809 5.098 -14.134 1.00 74.81 74 GLY A C 1
ATOM 530 O O . GLY A 1 74 ? -10.756 4.321 -14.193 1.00 74.81 74 GLY A O 1
ATOM 531 N N . GLU A 1 75 ? -8.548 4.715 -14.338 1.00 85.06 75 GLU A N 1
ATOM 532 C CA . GLU A 1 75 ? -8.148 3.344 -14.663 1.00 85.06 75 GLU A CA 1
ATOM 533 C C . GLU A 1 75 ? -7.614 2.636 -13.415 1.00 85.06 75 GLU A C 1
ATOM 535 O O . GLU A 1 75 ? -6.902 3.235 -12.604 1.00 85.06 75 GLU A O 1
ATOM 540 N N . ALA A 1 76 ? -7.958 1.358 -13.269 1.00 85.94 76 ALA A N 1
ATOM 541 C CA . ALA A 1 76 ? -7.409 0.506 -12.225 1.00 85.94 76 ALA A CA 1
ATOM 542 C C . ALA A 1 76 ? -5.950 0.133 -12.532 1.00 85.94 76 ALA A C 1
ATOM 544 O O . ALA A 1 76 ? -5.556 0.026 -13.696 1.00 85.94 76 ALA A O 1
ATOM 545 N N . CYS A 1 77 ? -5.168 -0.081 -11.478 1.00 91.12 77 CYS A N 1
ATOM 546 C CA . CYS A 1 77 ? -3.808 -0.59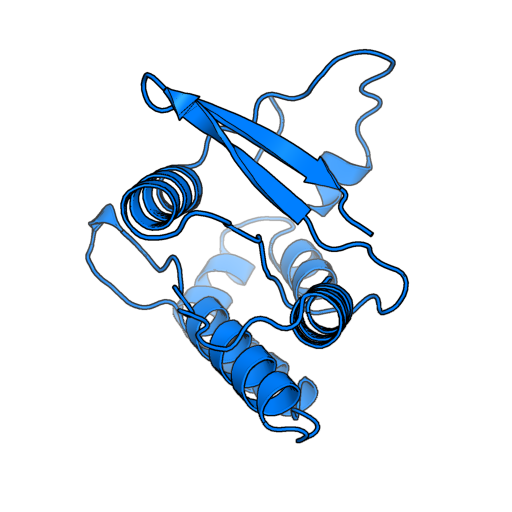6 -11.559 1.00 91.12 77 CYS A CA 1
ATOM 547 C C . CYS A 1 77 ? -3.785 -2.003 -10.966 1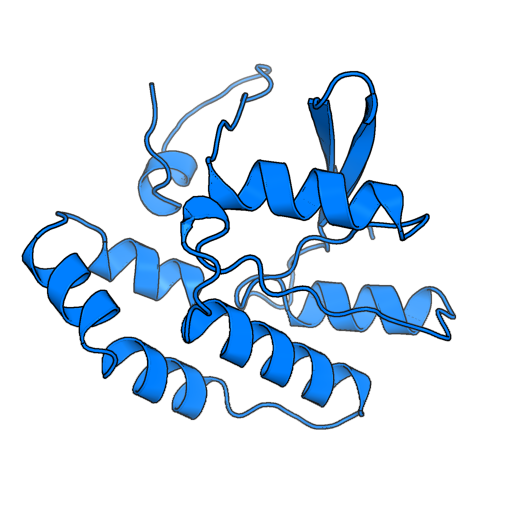.00 91.12 77 CYS A C 1
ATOM 549 O O . CYS A 1 77 ? -4.225 -2.203 -9.834 1.00 91.12 77 CYS A O 1
ATOM 551 N N . VAL A 1 78 ? -3.260 -2.971 -11.718 1.00 94.62 78 VAL A N 1
ATOM 552 C CA . VAL A 1 78 ? -3.258 -4.385 -11.315 1.00 94.62 78 VAL A CA 1
ATOM 553 C C . VAL A 1 78 ? -2.543 -4.604 -9.980 1.00 94.62 78 VAL A C 1
ATOM 555 O O . VAL A 1 78 ? -2.964 -5.432 -9.179 1.00 94.62 78 VAL A O 1
ATOM 558 N N . GLU A 1 79 ? -1.477 -3.851 -9.717 1.00 95.06 79 GLU A N 1
ATOM 559 C CA . GLU A 1 79 ? -0.716 -3.910 -8.476 1.00 95.06 79 GLU A CA 1
ATOM 560 C C . GLU A 1 79 ? -1.500 -3.377 -7.274 1.00 95.06 79 GLU A C 1
ATOM 562 O O . GLU A 1 79 ? -1.437 -3.981 -6.202 1.00 95.06 79 GLU A O 1
ATOM 567 N N . ASP A 1 80 ? -2.277 -2.307 -7.456 1.00 95.38 80 ASP A N 1
ATOM 568 C CA . ASP A 1 80 ? -3.081 -1.711 -6.388 1.00 95.38 80 ASP A CA 1
ATOM 569 C C . ASP A 1 80 ? -4.268 -2.618 -6.038 1.00 95.38 80 ASP A C 1
ATOM 571 O O . ASP A 1 80 ? -4.538 -2.859 -4.859 1.00 95.38 80 ASP A O 1
ATOM 575 N N . ASP A 1 81 ? -4.938 -3.169 -7.054 1.00 96.00 81 ASP A N 1
ATOM 576 C CA . ASP A 1 81 ? -6.057 -4.097 -6.873 1.00 96.00 81 ASP A CA 1
ATOM 577 C C . ASP A 1 81 ? -5.598 -5.387 -6.183 1.00 96.00 81 ASP A C 1
ATOM 579 O O . ASP A 1 81 ? -6.200 -5.818 -5.200 1.00 96.00 81 ASP A O 1
ATOM 583 N N . LEU A 1 82 ? -4.481 -5.975 -6.626 1.00 98.00 82 LEU A N 1
ATOM 584 C CA . LEU A 1 82 ? -3.935 -7.182 -6.000 1.00 98.00 82 LEU A CA 1
ATOM 585 C C . LEU A 1 82 ? -3.433 -6.929 -4.574 1.00 98.00 82 LEU A C 1
ATOM 587 O O . LEU A 1 82 ? -3.532 -7.819 -3.727 1.00 98.00 82 LEU A O 1
ATOM 591 N N . CYS A 1 83 ? -2.907 -5.737 -4.285 1.00 97.94 83 CYS A N 1
ATOM 592 C CA . CYS A 1 83 ? -2.548 -5.355 -2.922 1.00 97.94 83 CYS A CA 1
ATOM 593 C C . CYS A 1 83 ? -3.798 -5.249 -2.035 1.00 97.94 83 CYS A C 1
ATOM 595 O O . CYS A 1 83 ? -3.800 -5.743 -0.903 1.00 97.94 83 CYS A O 1
ATOM 597 N N . ALA A 1 84 ? -4.877 -4.652 -2.548 1.00 97.69 84 ALA A N 1
ATOM 598 C CA . ALA A 1 84 ? -6.152 -4.575 -1.844 1.00 97.69 84 ALA A CA 1
ATOM 599 C C . ALA A 1 84 ? -6.764 -5.966 -1.614 1.00 97.69 84 ALA A C 1
ATOM 601 O O . ALA A 1 84 ? -7.184 -6.263 -0.496 1.00 97.69 84 ALA A O 1
ATOM 602 N N . ASP A 1 85 ? -6.740 -6.852 -2.611 1.00 98.00 85 ASP A N 1
ATOM 603 C CA . ASP A 1 85 ? -7.200 -8.239 -2.479 1.00 98.00 85 ASP A CA 1
ATOM 604 C C . ASP A 1 85 ? -6.390 -9.018 -1.436 1.00 98.00 85 ASP A C 1
ATOM 606 O O . ASP A 1 85 ? -6.952 -9.780 -0.640 1.00 98.00 85 ASP A O 1
ATOM 610 N N . ALA A 1 86 ? -5.072 -8.809 -1.395 1.00 98.31 86 ALA A N 1
ATOM 611 C CA . ALA A 1 86 ? -4.209 -9.429 -0.400 1.00 98.31 86 ALA A CA 1
ATOM 612 C C . ALA A 1 86 ? -4.536 -8.939 1.022 1.00 98.31 86 ALA A C 1
ATOM 614 O O . ALA A 1 86 ? -4.634 -9.751 1.945 1.00 98.31 86 ALA A O 1
ATOM 615 N N . LEU A 1 87 ? -4.783 -7.636 1.201 1.00 97.69 87 LEU A N 1
ATOM 616 C CA . LEU A 1 87 ? -5.216 -7.085 2.487 1.00 97.69 87 LEU A CA 1
ATOM 617 C C . LEU A 1 87 ? -6.605 -7.608 2.876 1.00 97.69 87 LEU A C 1
ATOM 619 O O . LEU A 1 87 ? -6.815 -8.016 4.016 1.00 97.69 87 LEU A O 1
ATOM 623 N N . ALA A 1 88 ? -7.542 -7.670 1.927 1.00 97.75 88 ALA A N 1
ATOM 624 C CA . ALA A 1 88 ? -8.875 -8.229 2.139 1.00 97.75 88 ALA A CA 1
ATOM 625 C C . ALA A 1 88 ? -8.823 -9.701 2.576 1.00 97.75 88 ALA A C 1
ATOM 627 O O . ALA A 1 88 ? -9.605 -10.123 3.431 1.00 97.75 88 ALA A O 1
ATOM 628 N N . ALA A 1 89 ? -7.906 -10.495 2.013 1.00 98.00 89 ALA A N 1
ATOM 629 C CA . ALA A 1 89 ? -7.680 -11.873 2.436 1.00 98.00 89 ALA A CA 1
ATOM 630 C C . ALA A 1 89 ? -7.227 -11.943 3.900 1.00 98.00 89 ALA A C 1
ATOM 632 O O . ALA A 1 89 ? -7.858 -12.664 4.677 1.00 98.00 89 ALA A O 1
ATOM 633 N N . LEU A 1 90 ? -6.230 -11.142 4.290 1.00 96.75 90 LEU A N 1
ATOM 634 C CA . LEU A 1 90 ? -5.734 -11.091 5.669 1.00 96.75 90 LEU A CA 1
ATOM 635 C C . LEU A 1 90 ? -6.820 -10.665 6.661 1.00 96.75 90 LEU A C 1
ATOM 637 O O . LEU A 1 90 ? -6.997 -11.311 7.691 1.00 96.75 90 LEU A O 1
ATOM 641 N N . LEU A 1 91 ? -7.601 -9.631 6.329 1.00 95.38 91 LEU A N 1
ATOM 642 C CA . LEU A 1 91 ? -8.724 -9.171 7.156 1.00 95.38 91 LEU A CA 1
ATOM 643 C C . LEU A 1 91 ? -9.832 -10.228 7.290 1.00 95.38 91 LEU A C 1
ATOM 645 O O . LEU A 1 91 ? -10.550 -10.255 8.286 1.00 95.38 91 LEU A O 1
ATOM 649 N N . ALA A 1 92 ? -9.951 -11.129 6.312 1.00 95.25 92 ALA A N 1
ATOM 650 C CA . ALA A 1 92 ? -10.842 -12.284 6.358 1.00 95.25 92 ALA A CA 1
ATOM 651 C C . ALA A 1 92 ? -10.212 -13.525 7.031 1.00 95.25 92 ALA A C 1
ATOM 653 O O . ALA A 1 92 ? -10.801 -14.605 6.974 1.00 95.25 92 ALA A O 1
ATOM 654 N N . GLY A 1 93 ? -9.020 -13.407 7.627 1.00 96.00 93 GLY A N 1
ATOM 655 C CA . GLY A 1 93 ? -8.309 -14.515 8.271 1.00 96.00 93 GLY A CA 1
ATOM 656 C C . GLY A 1 93 ? -7.738 -15.549 7.295 1.00 96.00 93 GLY A C 1
ATOM 657 O O . GLY A 1 93 ? -7.550 -16.706 7.669 1.00 96.00 93 GLY A O 1
ATOM 658 N N . ARG A 1 94 ? -7.500 -15.164 6.036 1.00 97.56 94 ARG A N 1
ATOM 659 C CA . ARG A 1 94 ? -6.915 -16.016 4.991 1.00 97.56 94 ARG A CA 1
ATOM 660 C C . ARG A 1 94 ? -5.510 -15.532 4.646 1.00 97.56 94 ARG A C 1
ATOM 662 O O . ARG A 1 94 ? -5.283 -14.333 4.529 1.00 97.56 94 ARG A O 1
ATOM 669 N N . GLU A 1 95 ? -4.596 -16.466 4.408 1.00 96.88 95 GLU A N 1
ATOM 670 C CA . GLU A 1 95 ? -3.256 -16.132 3.920 1.00 96.88 95 GLU A CA 1
ATOM 671 C C . GLU A 1 95 ? -3.307 -15.823 2.408 1.00 96.88 95 GLU A C 1
ATOM 673 O O . GLU A 1 95 ? -3.799 -16.661 1.642 1.00 96.88 95 GLU A O 1
ATOM 678 N N . PRO A 1 96 ? -2.843 -14.646 1.952 1.00 97.25 96 PRO A N 1
ATOM 679 C CA . PRO A 1 96 ? -2.795 -14.314 0.532 1.00 97.25 96 PRO A CA 1
ATOM 680 C C . PRO A 1 96 ? -1.620 -14.998 -0.187 1.00 97.25 96 PRO A C 1
ATOM 682 O O . PRO A 1 96 ? -0.522 -15.118 0.352 1.00 97.25 96 PRO A O 1
ATOM 685 N N . ASP A 1 97 ? -1.810 -15.382 -1.454 1.00 97.44 97 ASP A N 1
ATOM 686 C CA . ASP A 1 97 ? -0.715 -15.870 -2.308 1.00 97.44 97 ASP A CA 1
ATOM 687 C C . ASP A 1 97 ? 0.035 -14.691 -2.949 1.00 97.44 97 ASP A C 1
ATOM 689 O O . ASP A 1 97 ? -0.211 -14.288 -4.092 1.00 97.44 97 ASP A O 1
ATOM 693 N N . LEU A 1 98 ? 0.972 -14.123 -2.190 1.00 96.75 98 LEU A N 1
ATOM 694 C CA . LEU A 1 98 ? 1.778 -12.981 -2.633 1.00 96.75 98 LEU A CA 1
ATOM 695 C C . LEU A 1 98 ? 2.712 -13.335 -3.804 1.00 96.75 98 LEU A C 1
ATOM 697 O O . LEU A 1 98 ? 3.057 -12.469 -4.609 1.00 96.75 98 LEU A O 1
ATOM 701 N N . GLN A 1 99 ? 3.083 -14.611 -3.957 1.00 97.12 99 GLN A N 1
ATOM 702 C CA . GLN A 1 99 ? 3.881 -15.063 -5.099 1.00 97.12 99 GLN A CA 1
ATOM 703 C C . GLN A 1 99 ? 3.050 -15.093 -6.383 1.00 97.12 99 GLN A C 1
ATOM 705 O O . GLN A 1 99 ? 3.555 -14.744 -7.452 1.00 97.12 99 GLN A O 1
ATOM 710 N N . ALA A 1 100 ? 1.783 -15.507 -6.311 1.00 97.81 100 ALA A N 1
ATOM 711 C CA . ALA A 1 100 ? 0.854 -15.395 -7.430 1.00 97.81 100 ALA A CA 1
ATOM 712 C C . ALA A 1 100 ? 0.603 -13.936 -7.808 1.00 97.81 100 ALA A C 1
ATOM 714 O O . ALA A 1 100 ? 0.724 -13.609 -8.989 1.00 97.81 100 ALA A O 1
ATOM 715 N N . ALA A 1 101 ? 0.345 -13.061 -6.830 1.00 97.81 101 ALA A N 1
ATOM 716 C CA . ALA A 1 101 ? 0.184 -11.629 -7.079 1.00 97.81 101 ALA A CA 1
ATOM 717 C C . ALA A 1 101 ? 1.421 -11.044 -7.783 1.00 97.81 101 ALA A C 1
ATOM 719 O O . ALA A 1 101 ? 1.298 -10.453 -8.854 1.00 97.81 101 ALA A O 1
ATOM 720 N N . SER A 1 102 ? 2.626 -11.315 -7.267 1.00 97.81 102 SER A N 1
ATOM 721 C CA . SER A 1 102 ? 3.886 -10.874 -7.882 1.00 97.81 102 SER A CA 1
ATOM 722 C C . SER A 1 102 ? 4.044 -11.369 -9.326 1.00 97.81 102 SER A C 1
ATOM 724 O O . SER A 1 102 ? 4.411 -10.598 -10.214 1.00 97.81 102 SER A O 1
ATOM 726 N N . ARG A 1 103 ? 3.712 -12.639 -9.606 1.00 97.75 103 ARG A N 1
ATOM 727 C CA . ARG A 1 103 ? 3.751 -13.189 -10.974 1.00 97.75 103 ARG A CA 1
ATOM 728 C C . ARG A 1 103 ? 2.779 -12.481 -11.916 1.00 97.75 103 ARG A C 1
ATOM 730 O O . ARG A 1 103 ? 3.153 -12.232 -13.059 1.00 97.75 103 ARG A O 1
ATOM 737 N N . ILE A 1 104 ? 1.567 -12.170 -11.455 1.00 98.12 104 ILE A N 1
ATOM 738 C CA . ILE A 1 104 ? 0.560 -11.457 -12.253 1.00 98.12 104 ILE A CA 1
ATOM 739 C C . ILE A 1 104 ? 1.036 -10.031 -12.543 1.00 98.12 104 ILE A C 1
ATOM 741 O O . ILE A 1 104 ? 1.069 -9.637 -13.704 1.00 98.12 104 ILE A O 1
ATOM 745 N N . ILE A 1 105 ? 1.502 -9.303 -11.524 1.00 97.62 105 ILE A N 1
ATOM 746 C CA . ILE A 1 105 ? 2.002 -7.925 -11.658 1.00 97.62 105 ILE A CA 1
ATOM 747 C C . ILE A 1 105 ? 3.166 -7.864 -12.654 1.00 97.62 105 ILE A C 1
ATOM 749 O O . ILE A 1 105 ? 3.167 -7.052 -13.568 1.00 97.62 105 ILE A O 1
ATOM 753 N N . ARG A 1 106 ? 4.138 -8.778 -12.559 1.00 96.19 106 ARG A N 1
ATOM 754 C CA . ARG A 1 106 ? 5.276 -8.847 -13.501 1.00 96.19 106 ARG A CA 1
ATOM 755 C C . ARG A 1 106 ? 4.881 -9.263 -14.919 1.00 96.19 106 ARG A C 1
ATOM 757 O O . ARG A 1 106 ? 5.656 -9.086 -15.864 1.00 96.19 106 ARG A O 1
ATOM 764 N N . ALA A 1 107 ? 3.726 -9.901 -15.074 1.00 96.62 107 ALA A N 1
ATOM 765 C CA . ALA A 1 107 ? 3.199 -10.288 -16.373 1.00 96.62 107 ALA A CA 1
ATOM 766 C C . ALA A 1 107 ? 2.398 -9.167 -17.046 1.00 96.62 107 ALA A C 1
ATOM 768 O O . ALA A 1 107 ? 2.174 -9.251 -18.256 1.00 96.62 107 ALA A O 1
ATOM 769 N N . ASP A 1 108 ? 2.009 -8.136 -16.295 1.00 96.06 108 ASP A N 1
ATOM 770 C CA . ASP A 1 108 ? 1.218 -7.027 -16.802 1.00 96.06 108 ASP A CA 1
ATOM 771 C C . ASP A 1 108 ? 1.964 -6.239 -17.899 1.00 96.06 108 ASP A C 1
ATOM 773 O O . ASP A 1 108 ? 3.147 -5.913 -17.734 1.00 96.06 108 ASP A O 1
ATOM 777 N N . PRO A 1 109 ? 1.312 -5.932 -19.039 1.00 94.50 109 PRO A N 1
ATOM 778 C CA . PRO A 1 109 ? 1.953 -5.220 -20.139 1.00 94.50 109 PRO A CA 1
ATOM 779 C C . PRO A 1 109 ? 2.482 -3.832 -19.767 1.00 94.50 109 PRO A C 1
ATOM 781 O O . PRO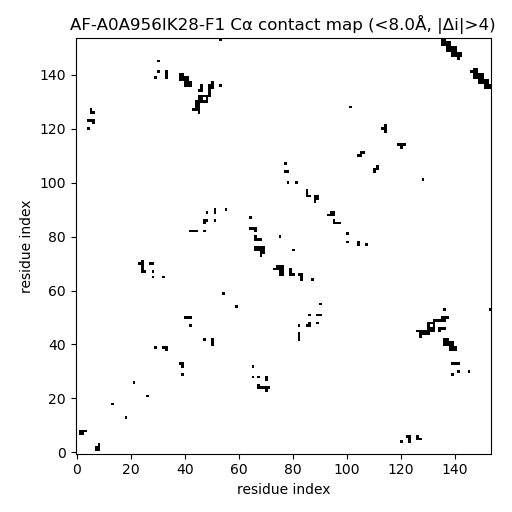 A 1 109 ? 3.552 -3.461 -20.248 1.00 94.50 109 PRO A O 1
ATOM 784 N N . LEU A 1 110 ? 1.775 -3.075 -18.921 1.00 91.44 110 LEU A N 1
ATOM 785 C CA . LEU A 1 110 ? 2.202 -1.734 -18.518 1.00 91.44 110 LEU A CA 1
ATOM 786 C C . LEU A 1 110 ? 3.403 -1.821 -17.581 1.00 91.44 110 LEU A C 1
ATOM 788 O O . LEU A 1 110 ? 4.371 -1.083 -17.756 1.00 91.44 110 LEU A O 1
ATOM 792 N N . VAL A 1 111 ? 3.389 -2.764 -16.636 1.00 93.75 111 VAL A N 1
ATOM 793 C CA . VAL A 1 111 ? 4.539 -3.023 -15.756 1.00 93.75 111 VAL A CA 1
ATOM 794 C C . VAL A 1 111 ? 5.762 -3.439 -16.574 1.00 93.75 111 VAL A C 1
ATOM 796 O O . VAL A 1 111 ? 6.845 -2.888 -16.376 1.00 93.75 111 VAL A O 1
ATOM 799 N N . ARG A 1 112 ? 5.607 -4.358 -17.536 1.00 95.06 112 ARG A N 1
ATOM 800 C CA . ARG A 1 112 ? 6.703 -4.780 -18.427 1.00 95.06 112 ARG A CA 1
ATOM 801 C C . ARG A 1 112 ? 7.254 -3.630 -19.250 1.00 95.06 112 ARG A C 1
ATOM 803 O O . ARG A 1 112 ? 8.466 -3.450 -19.293 1.00 95.06 112 ARG A O 1
ATOM 810 N N . GLN A 1 113 ? 6.371 -2.832 -19.844 1.00 93.50 113 GLN A N 1
ATOM 811 C CA . GLN A 1 113 ? 6.776 -1.650 -20.590 1.00 93.50 113 GLN A CA 1
ATOM 812 C C . GLN A 1 113 ? 7.597 -0.710 -19.703 1.00 93.50 113 GLN A C 1
ATOM 814 O O . GLN A 1 113 ? 8.666 -0.274 -20.117 1.00 93.50 113 GLN A O 1
ATOM 819 N N . ARG A 1 114 ? 7.146 -0.433 -18.471 1.00 92.44 114 A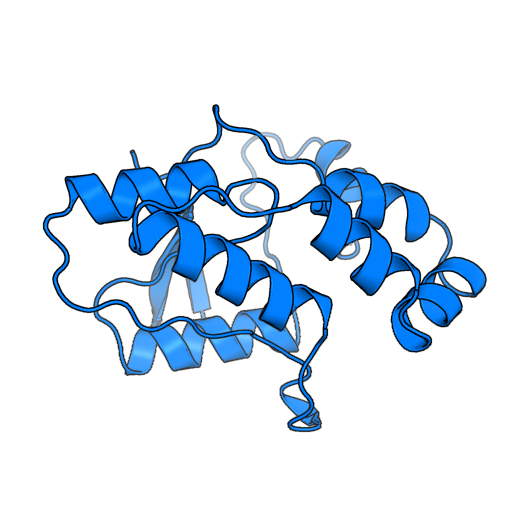RG A N 1
ATOM 820 C CA . ARG A 1 114 ? 7.882 0.418 -17.524 1.00 92.44 114 ARG A CA 1
ATOM 821 C C . ARG A 1 114 ? 9.249 -0.154 -17.165 1.00 92.44 114 ARG A C 1
ATOM 823 O O . ARG A 1 114 ? 10.208 0.602 -17.149 1.00 92.44 114 ARG A O 1
ATOM 830 N N . ILE A 1 115 ? 9.372 -1.467 -16.961 1.00 93.56 115 ILE A N 1
ATOM 831 C CA . ILE A 1 115 ? 10.676 -2.118 -16.727 1.00 93.56 115 ILE A CA 1
ATOM 832 C C . ILE A 1 115 ? 11.648 -1.863 -17.891 1.00 93.56 115 ILE A C 1
ATOM 834 O O . ILE A 1 115 ? 12.840 -1.675 -17.660 1.00 93.56 115 ILE A O 1
ATOM 838 N N . GLU A 1 116 ? 11.158 -1.853 -19.131 1.00 93.00 116 GLU A N 1
ATOM 839 C CA . GLU A 1 116 ? 11.988 -1.616 -20.318 1.00 93.00 116 GLU A CA 1
ATOM 840 C C . GLU A 1 116 ? 12.393 -0.144 -20.483 1.00 93.00 116 GLU A C 1
ATOM 842 O O . GLU A 1 116 ? 13.498 0.132 -20.956 1.00 93.00 116 GLU A O 1
ATOM 847 N N . VAL A 1 117 ? 11.513 0.799 -20.121 1.00 93.44 117 VAL A N 1
ATOM 848 C CA . VAL A 1 117 ? 11.719 2.233 -20.399 1.00 93.44 117 VAL A CA 1
ATOM 849 C C . VAL A 1 117 ? 12.238 3.048 -19.213 1.00 93.44 117 VAL A C 1
ATOM 851 O O . VAL A 1 117 ? 12.835 4.103 -19.428 1.00 93.44 117 VAL A O 1
ATOM 854 N N . GLU A 1 118 ? 12.021 2.594 -17.979 1.00 90.88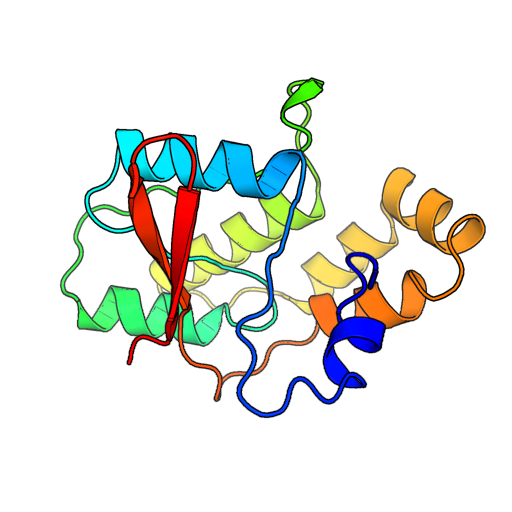 118 GLU A N 1
ATOM 855 C CA . GLU A 1 118 ? 12.436 3.275 -16.750 1.00 90.88 118 GLU A CA 1
ATOM 856 C C . GLU A 1 118 ? 13.634 2.543 -16.122 1.00 90.88 118 GLU A C 1
ATOM 858 O O . GLU A 1 118 ? 13.481 1.451 -15.560 1.00 90.88 118 GLU A O 1
ATOM 863 N N . PRO A 1 119 ? 14.843 3.138 -16.166 1.00 81.56 119 PRO A N 1
ATOM 864 C CA . PRO A 1 119 ? 15.988 2.618 -15.431 1.00 81.56 119 PRO A CA 1
ATOM 865 C C . PRO A 1 119 ? 15.643 2.460 -13.945 1.00 81.56 119 PRO A C 1
ATOM 867 O O . PRO A 1 119 ? 15.009 3.333 -13.363 1.00 81.56 119 PRO A O 1
ATOM 870 N N . CYS A 1 120 ? 16.070 1.355 -13.335 1.00 86.81 120 CYS A N 1
ATOM 871 C CA . CYS A 1 120 ? 15.843 1.010 -11.922 1.00 86.81 120 CYS A CA 1
ATOM 872 C C . CYS A 1 120 ? 14.410 0.615 -11.518 1.00 86.81 120 CYS A C 1
ATOM 874 O O . CYS A 1 120 ? 14.266 0.019 -10.450 1.00 86.81 120 CYS A O 1
ATOM 876 N N . PHE A 1 121 ? 13.382 0.797 -12.361 1.00 92.31 121 PHE A N 1
ATOM 877 C CA . PHE A 1 121 ? 12.004 0.423 -11.999 1.00 92.31 121 PHE A CA 1
ATOM 878 C C . PHE A 1 121 ? 11.861 -1.066 -11.650 1.00 92.31 121 PHE A C 1
ATOM 880 O O . PHE A 1 121 ? 11.121 -1.429 -10.742 1.00 92.31 121 PHE A O 1
ATOM 887 N N . GLY A 1 122 ? 12.622 -1.944 -12.313 1.00 93.19 122 GLY A N 1
ATOM 888 C CA . GLY A 1 122 ? 12.649 -3.368 -11.966 1.00 93.19 122 GLY A CA 1
ATOM 8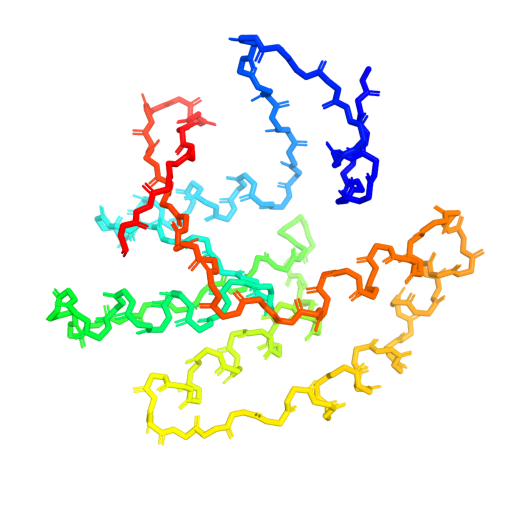89 C C . GLY A 1 122 ? 13.113 -3.635 -10.527 1.00 93.19 122 GLY A C 1
ATOM 890 O O . GLY A 1 122 ? 12.549 -4.498 -9.864 1.00 93.19 122 GLY A O 1
ATOM 891 N N . ILE A 1 123 ? 14.093 -2.875 -10.026 1.00 93.75 123 ILE A N 1
ATOM 892 C CA . ILE A 1 123 ? 14.590 -2.999 -8.646 1.00 93.75 123 ILE A CA 1
ATOM 893 C C . ILE A 1 123 ? 13.563 -2.419 -7.672 1.00 93.75 123 ILE A C 1
ATOM 895 O O . ILE A 1 123 ? 13.262 -3.043 -6.656 1.00 93.75 123 ILE A O 1
ATOM 899 N N . ASP A 1 124 ? 12.977 -1.267 -8.006 1.00 94.44 124 ASP A N 1
ATOM 900 C CA . ASP A 1 124 ? 11.893 -0.676 -7.218 1.00 94.44 124 ASP A CA 1
ATOM 901 C C . ASP A 1 124 ? 10.706 -1.631 -7.082 1.00 94.44 124 ASP A C 1
ATOM 903 O O . ASP A 1 124 ? 10.143 -1.760 -5.999 1.00 94.44 124 ASP A O 1
ATOM 907 N N . LEU A 1 125 ? 10.365 -2.349 -8.155 1.00 95.62 125 LEU A N 1
ATOM 908 C CA . LEU A 1 125 ? 9.310 -3.353 -8.144 1.00 95.62 125 LEU A CA 1
ATOM 909 C C . LEU A 1 125 ? 9.648 -4.532 -7.221 1.00 95.62 125 LEU A C 1
ATOM 911 O O . LEU A 1 125 ? 8.768 -4.999 -6.504 1.00 95.62 125 LEU A O 1
ATOM 915 N N . GLU A 1 126 ? 10.897 -5.017 -7.197 1.00 94.75 126 GLU A N 1
ATOM 916 C CA . GLU A 1 126 ? 11.311 -6.043 -6.222 1.00 94.75 126 GLU A CA 1
ATOM 917 C C . GLU A 1 126 ? 11.113 -5.561 -4.783 1.00 94.75 126 GLU A C 1
ATOM 919 O O . GLU A 1 126 ? 10.540 -6.278 -3.965 1.00 94.75 126 GLU A O 1
ATOM 924 N N . VAL A 1 127 ? 11.555 -4.337 -4.478 1.00 94.56 127 VAL A N 1
ATOM 925 C CA . VAL A 1 127 ? 11.430 -3.759 -3.134 1.00 94.56 127 VAL A CA 1
ATOM 926 C C . VAL A 1 127 ? 9.962 -3.559 -2.761 1.00 94.56 127 VAL A C 1
ATOM 928 O O . VAL A 1 127 ? 9.560 -3.919 -1.657 1.00 94.56 127 VAL A O 1
ATOM 931 N N . ALA A 1 128 ? 9.154 -3.028 -3.680 1.00 95.12 128 ALA A N 1
ATOM 932 C CA . ALA A 1 128 ? 7.744 -2.738 -3.450 1.00 95.12 128 ALA A CA 1
ATOM 933 C C . ALA A 1 128 ? 6.901 -4.001 -3.238 1.00 95.12 128 ALA A C 1
ATOM 935 O O . ALA A 1 128 ? 5.910 -3.935 -2.519 1.00 95.12 128 ALA A O 1
ATOM 936 N N . LEU A 1 129 ? 7.281 -5.134 -3.839 1.00 96.44 129 LEU A N 1
ATOM 937 C CA . LEU A 1 129 ? 6.570 -6.411 -3.714 1.00 96.44 129 LEU A CA 1
ATOM 938 C C . LEU A 1 129 ? 7.075 -7.290 -2.561 1.00 96.44 129 LEU A C 1
ATOM 940 O O . LEU A 1 129 ? 6.516 -8.366 -2.354 1.00 96.44 129 LEU A O 1
ATOM 944 N N . ALA A 1 130 ? 8.114 -6.877 -1.829 1.00 95.25 130 ALA A N 1
ATOM 945 C CA . ALA A 1 130 ? 8.724 -7.658 -0.755 1.00 95.25 130 ALA A CA 1
ATOM 946 C C . ALA A 1 130 ? 8.109 -7.315 0.619 1.00 95.25 130 ALA A C 1
ATOM 948 O O . ALA A 1 130 ? 8.418 -6.258 1.179 1.00 95.25 130 ALA A O 1
ATOM 949 N N . PRO A 1 131 ? 7.289 -8.201 1.220 1.00 93.19 131 PRO A N 1
ATOM 950 C CA . PRO A 1 131 ? 6.666 -7.929 2.509 1.00 93.19 131 PRO A CA 1
ATOM 951 C C . PRO A 1 131 ? 7.683 -7.872 3.642 1.00 93.19 131 PRO A C 1
ATOM 953 O O . PRO A 1 131 ? 8.610 -8.680 3.719 1.00 93.19 131 PRO A O 1
ATOM 956 N N . GLN A 1 132 ? 7.461 -6.953 4.575 1.00 91.50 132 GLN A N 1
ATOM 957 C CA . GLN A 1 132 ? 8.286 -6.751 5.759 1.00 91.50 132 GLN A CA 1
ATOM 958 C C . GLN A 1 132 ? 7.398 -6.779 7.015 1.00 91.50 132 GLN A C 1
ATOM 960 O O . GLN A 1 132 ? 6.917 -5.741 7.466 1.00 91.50 132 GLN A O 1
ATOM 965 N N . PRO A 1 133 ? 7.187 -7.955 7.638 1.00 78.81 133 PRO A N 1
ATOM 966 C CA . PRO A 1 133 ? 6.239 -8.116 8.752 1.00 78.81 133 PRO A CA 1
ATOM 967 C C . PRO A 1 133 ? 6.541 -7.281 10.010 1.00 78.81 133 PRO A C 1
ATOM 969 O O . PRO A 1 133 ? 5.660 -7.063 10.845 1.00 78.81 133 PRO A O 1
ATOM 972 N N . SER A 1 134 ? 7.792 -6.834 10.164 1.00 78.56 134 SER A N 1
ATOM 973 C CA . SER A 1 134 ? 8.248 -5.969 11.258 1.00 78.56 134 SER A CA 1
ATOM 974 C C . SER A 1 134 ? 7.927 -4.489 11.046 1.00 78.56 134 SER A C 1
ATOM 976 O O . SER A 1 134 ? 8.164 -3.687 11.954 1.00 78.56 134 SER A O 1
ATOM 978 N N . GLN A 1 135 ? 7.409 -4.113 9.874 1.00 85.69 135 GLN A N 1
ATOM 979 C CA . GLN A 1 135 ? 6.977 -2.747 9.624 1.00 85.69 135 GLN A CA 1
ATOM 980 C C . GLN A 1 135 ? 5.839 -2.350 10.564 1.00 85.69 135 GLN A C 1
ATOM 982 O O . GLN A 1 135 ? 5.135 -3.172 11.162 1.00 85.69 135 GLN A O 1
ATOM 987 N N . ARG A 1 136 ? 5.700 -1.038 10.699 1.00 90.50 136 ARG A N 1
ATOM 988 C CA . ARG A 1 136 ? 4.575 -0.386 11.357 1.00 90.50 136 ARG A CA 1
ATOM 989 C C . ARG A 1 136 ? 3.638 0.144 10.291 1.00 90.50 136 ARG A C 1
ATOM 991 O O . ARG A 1 136 ? 4.118 0.594 9.252 1.00 90.50 136 ARG A O 1
ATOM 998 N N . ALA A 1 137 ? 2.340 0.119 10.567 1.00 93.88 137 ALA A N 1
ATOM 999 C CA . ALA A 1 137 ? 1.380 0.750 9.680 1.00 93.88 137 ALA A CA 1
ATOM 1000 C C . ALA A 1 137 ? 1.644 2.263 9.618 1.00 93.88 137 ALA A C 1
ATOM 1002 O O . ALA A 1 137 ? 2.168 2.877 10.559 1.00 93.88 137 ALA A O 1
ATOM 1003 N N . LEU A 1 138 ? 1.310 2.855 8.478 1.00 95.50 138 LEU A N 1
ATOM 1004 C CA . LEU A 1 138 ? 1.425 4.285 8.250 1.00 95.50 138 LEU A CA 1
ATOM 1005 C C . LEU A 1 138 ? 0.028 4.892 8.226 1.00 95.50 138 LEU A C 1
ATOM 1007 O O . LEU A 1 138 ? -0.839 4.406 7.508 1.00 95.50 138 LEU A O 1
ATOM 1011 N N . GLN A 1 139 ? -0.175 5.968 8.977 1.00 95.44 139 GLN A N 1
ATOM 1012 C CA . GLN A 1 139 ? -1.422 6.722 9.001 1.00 95.44 139 GLN A CA 1
ATOM 1013 C C . GLN A 1 139 ? -1.225 8.078 8.330 1.00 95.44 139 GLN A C 1
ATOM 1015 O O . GLN A 1 139 ? -0.214 8.749 8.546 1.00 95.44 139 GLN A O 1
ATOM 1020 N N . PHE A 1 140 ? -2.211 8.491 7.541 1.00 95.75 140 PHE A N 1
ATOM 1021 C CA . PHE A 1 140 ? -2.320 9.836 7.003 1.00 95.75 140 PHE A CA 1
ATOM 1022 C C . PHE A 1 140 ? -3.219 10.704 7.889 1.00 95.75 140 PHE A C 1
ATOM 1024 O O . PHE A 1 140 ? -4.382 10.381 8.129 1.00 95.75 140 PHE A O 1
ATOM 1031 N N . GLU A 1 141 ? -2.692 11.845 8.324 1.00 94.44 141 GLU A N 1
ATOM 1032 C CA . GLU A 1 141 ? -3.440 12.885 9.024 1.00 94.44 141 GLU A CA 1
ATOM 1033 C C . GLU A 1 141 ? -3.596 14.110 8.122 1.00 94.44 141 GLU A C 1
ATOM 1035 O O . GLU A 1 141 ? -2.622 14.797 7.800 1.00 94.44 141 GLU A O 1
ATOM 1040 N N . ALA A 1 142 ? -4.829 14.406 7.712 1.00 91.62 142 ALA A N 1
ATOM 1041 C CA . ALA A 1 142 ? -5.120 15.591 6.918 1.00 91.62 142 ALA A CA 1
ATOM 1042 C C . ALA A 1 142 ? -4.994 16.868 7.769 1.00 91.62 142 ALA A C 1
ATOM 1044 O O . ALA A 1 142 ? -5.612 16.992 8.823 1.00 91.62 142 ALA A O 1
ATOM 1045 N N . LEU A 1 143 ? -4.259 17.863 7.266 1.00 87.31 143 LEU A N 1
ATOM 1046 C CA . LEU A 1 143 ? -4.097 19.179 7.904 1.00 87.31 143 LEU A CA 1
ATOM 1047 C C . LEU A 1 143 ? -4.984 20.264 7.267 1.00 87.31 143 LEU A C 1
ATOM 1049 O O . LEU A 1 143 ? -4.928 21.437 7.640 1.00 87.31 143 LEU A O 1
ATOM 1053 N N . GLY A 1 144 ? -5.801 19.878 6.283 1.00 78.31 144 GLY A N 1
ATOM 1054 C CA . GLY A 1 144 ? -6.572 20.785 5.438 1.00 78.31 144 GLY A CA 1
ATOM 1055 C C . GLY A 1 144 ? -5.769 21.330 4.249 1.00 78.31 144 GLY A C 1
ATOM 1056 O O . GLY A 1 144 ? -4.560 21.145 4.137 1.00 78.31 144 GLY A O 1
ATOM 1057 N N . ARG A 1 145 ? -6.464 21.996 3.312 1.00 79.94 145 ARG A N 1
ATOM 1058 C CA . ARG A 1 145 ? -5.880 22.617 2.098 1.00 79.94 145 ARG A CA 1
ATOM 1059 C C . ARG A 1 145 ? -5.077 21.661 1.194 1.00 79.94 145 ARG A C 1
ATOM 1061 O O . ARG A 1 145 ? -4.155 22.095 0.512 1.00 79.94 145 ARG A O 1
ATOM 1068 N N . GLY A 1 146 ? -5.439 20.379 1.170 1.00 81.94 146 GLY A N 1
ATOM 1069 C CA . GLY A 1 146 ? -4.793 19.386 0.305 1.00 81.94 146 GLY A CA 1
ATOM 1070 C C . GLY A 1 146 ? -3.425 18.900 0.797 1.00 81.94 146 GLY A C 1
ATOM 1071 O O . GLY A 1 146 ? -2.657 18.362 0.006 1.00 81.94 146 GLY A O 1
ATOM 1072 N N . VAL A 1 147 ? -3.109 19.097 2.081 1.00 86.81 147 VAL A N 1
ATOM 1073 C CA . VAL A 1 147 ? -1.850 18.675 2.710 1.00 86.81 147 VAL A CA 1
ATOM 1074 C C . VAL A 1 147 ? -2.157 17.791 3.919 1.00 86.81 147 VAL A C 1
ATOM 1076 O O . VAL A 1 147 ? -3.184 17.960 4.580 1.00 86.81 147 VAL A O 1
ATOM 1079 N N . GLY A 1 148 ? -1.255 16.862 4.222 1.00 91.50 148 GLY A N 1
ATOM 1080 C CA . GLY A 1 148 ? -1.298 16.075 5.447 1.00 91.50 148 GLY A CA 1
ATOM 1081 C C . GLY A 1 148 ? 0.070 15.537 5.846 1.00 91.50 148 GLY A C 1
ATOM 1082 O O . GLY A 1 148 ? 1.053 15.713 5.122 1.00 91.50 148 GLY A O 1
ATOM 1083 N N . HIS A 1 149 ? 0.124 14.899 7.008 1.00 94.00 149 HIS A N 1
ATOM 1084 C CA . HIS A 1 149 ? 1.306 14.218 7.523 1.00 94.00 149 HIS A CA 1
ATOM 1085 C C . HIS A 1 149 ? 1.138 12.708 7.429 1.00 94.00 149 HIS A C 1
ATOM 1087 O O . HIS A 1 149 ? 0.032 12.193 7.555 1.00 94.00 149 HIS A O 1
ATOM 1093 N N . ILE A 1 150 ? 2.253 12.006 7.232 1.00 94.00 150 ILE A N 1
ATOM 1094 C CA . ILE A 1 150 ? 2.305 10.551 7.350 1.00 94.00 150 ILE A CA 1
ATOM 1095 C C . ILE A 1 150 ? 3.050 10.223 8.638 1.00 94.00 150 ILE A C 1
ATOM 1097 O O . ILE A 1 150 ? 4.194 10.642 8.827 1.00 94.00 150 ILE A O 1
ATOM 1101 N N . LEU A 1 151 ? 2.391 9.480 9.517 1.00 93.62 151 LEU A N 1
ATOM 1102 C CA . LEU A 1 151 ? 2.903 9.073 10.818 1.00 93.62 151 LEU A CA 1
ATOM 1103 C C . LEU A 1 151 ? 2.981 7.550 10.885 1.00 93.62 151 LEU A C 1
ATOM 1105 O O . LEU A 1 151 ? 2.195 6.850 10.255 1.00 93.62 151 LEU A O 1
ATOM 1109 N N . ARG A 1 152 ? 3.928 7.024 11.666 1.00 92.69 152 ARG A N 1
ATOM 1110 C CA . ARG A 1 152 ? 3.948 5.592 11.995 1.00 92.69 152 ARG A CA 1
ATOM 1111 C C . ARG A 1 152 ? 3.019 5.347 13.173 1.00 92.69 152 ARG A C 1
ATOM 1113 O O . ARG A 1 152 ? 3.191 5.989 14.209 1.00 92.69 152 ARG A O 1
ATOM 1120 N N . VAL A 1 153 ? 2.129 4.375 13.040 1.00 90.00 153 VAL A N 1
ATOM 1121 C CA . VAL A 1 153 ? 1.247 3.913 14.117 1.00 90.00 153 VAL A CA 1
ATOM 1122 C C . VAL A 1 153 ? 1.653 2.518 14.589 1.00 90.00 153 VAL A C 1
ATOM 1124 O O . VAL A 1 153 ? 2.427 1.838 13.914 1.00 90.00 153 VAL A O 1
ATOM 1127 N N . ALA A 1 154 ? 1.262 2.165 15.816 1.00 67.69 154 ALA A N 1
ATOM 1128 C CA . ALA A 1 154 ? 1.667 0.916 16.469 1.00 67.69 154 ALA A CA 1
ATOM 1129 C C . ALA A 1 154 ? 1.151 -0.316 15.710 1.00 67.69 154 ALA A C 1
ATOM 1131 O O . ALA A 1 154 ? -0.013 -0.263 15.253 1.00 67.69 154 ALA A O 1
#

Secondary structure (DSSP, 8-state):
---S-HHHHHT---TTPPP----SHHHHHHHHHHHH-S-EEE--TTTHHHHHHHHHHTT----------BTTTTB--HHHHHHHHHHHHHHTT----HHHHHHHHHH-HHHHHHHHHSTTHHHHHHHHTS--TTPPPEEEEEEETTEEEEEE--

Mean predicted aligned error: 4.06 Å

Sequence (154 aa):
RIDNSPVAASEVDLGSRTPVLITTNGTQALLAAAACAPEVLLASFVDLYAVARHLAESATTRVLLMPAGQVARGEACVEDDLCADALAALLAGREPDLQAASRIIRADPLVRQRIEVEPCFGIDLEVALAPQPSQRALQFEALGRGVGHILRVA

Radius of gyration: 15.7 Å; Cα contacts (8 Å, |Δi|>4): 175; chains: 1; bounding box: 36×39×38 Å

Foldseek 3Di:
DFDPQPVSVVPDDQDPHDDDDDDDQVLVQQVVCVVPDVWAWDFFLACLLQVLVVCVVVPDPDDDQDQSAPVVVPHGQLRSVLRSVQSVCSNVVHHDPLVVSLVVNCVDPVLVVCPVVPPCSVVSSVNRSDYDNPAFIWIWDDPDPSDTDIDGDD

Solvent-accessible surface area (backbone atoms only — not comparable to full-atom values): 9219 Å² total; per-residue (Å²): 136,80,76,96,41,65,59,65,59,71,72,56,88,57,82,94,57,82,85,85,86,86,55,80,31,60,53,52,42,52,54,54,44,54,74,76,36,99,71,35,71,58,77,46,46,31,28,34,61,17,38,44,49,36,47,66,72,67,72,63,88,79,85,86,83,76,60,46,39,41,57,95,75,74,42,84,35,72,62,36,49,48,40,44,51,37,46,52,28,44,72,69,77,36,88,56,65,61,67,58,47,52,53,53,41,67,63,33,68,67,53,42,50,42,45,76,73,36,87,64,42,58,58,34,50,53,58,50,65,43,65,38,74,86,42,57,21,34,34,54,45,77,73,57,96,93,43,64,49,81,43,80,43,116

pLDDT: mean 91.46, std 5.95, range [67.69, 98.31]